Protein AF-A0A0E2AU56-F1 (afdb_monomer)

Structure (mmCIF, N/CA/C/O backbone):
data_AF-A0A0E2AU56-F1
#
_entry.id   AF-A0A0E2AU56-F1
#
loop_
_atom_site.group_PDB
_atom_site.id
_atom_site.type_symbol
_atom_site.label_atom_id
_atom_site.label_alt_id
_atom_site.label_comp_id
_atom_site.label_asym_id
_atom_site.label_entity_id
_atom_site.label_seq_id
_atom_site.pdbx_PDB_ins_code
_atom_site.Cartn_x
_atom_site.Cartn_y
_atom_site.Cartn_z
_atom_site.occupancy
_atom_site.B_iso_or_equiv
_atom_site.auth_seq_id
_atom_site.auth_comp_id
_atom_site.auth_asym_id
_atom_site.auth_atom_id
_atom_site.pdbx_PDB_model_num
ATOM 1 N N . MET A 1 1 ? -3.855 51.308 21.428 1.00 51.72 1 MET A N 1
ATOM 2 C CA . MET A 1 1 ? -4.447 49.998 21.765 1.00 51.72 1 MET A CA 1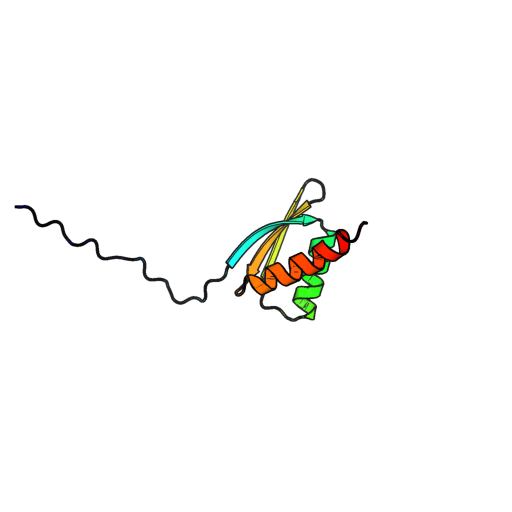
ATOM 3 C C . MET A 1 1 ? -5.223 49.528 20.552 1.00 51.72 1 MET A C 1
ATOM 5 O O . MET A 1 1 ? -6.157 50.208 20.160 1.00 51.72 1 MET A O 1
ATOM 9 N N . ALA A 1 2 ? -4.776 48.456 19.903 1.00 47.19 2 ALA A N 1
ATOM 10 C CA . ALA A 1 2 ? -5.514 47.816 18.820 1.00 47.19 2 ALA A CA 1
ATOM 11 C C . ALA A 1 2 ? -5.675 46.349 19.217 1.00 47.19 2 ALA A C 1
ATOM 13 O O . ALA A 1 2 ? -4.707 45.587 19.197 1.00 47.19 2 ALA A O 1
ATOM 14 N N . GLU A 1 3 ? -6.874 45.995 19.669 1.00 53.25 3 GLU A N 1
ATOM 15 C CA . GLU A 1 3 ? -7.252 44.613 19.939 1.00 53.25 3 GLU A CA 1
ATOM 16 C C . GLU A 1 3 ? -7.276 43.865 18.605 1.00 53.25 3 GLU A C 1
ATOM 18 O O . GLU A 1 3 ? -8.079 44.146 17.716 1.00 53.25 3 GLU A O 1
ATOM 23 N N . ARG A 1 4 ? -6.325 42.946 18.430 1.00 64.12 4 ARG A N 1
ATOM 24 C CA . ARG A 1 4 ? -6.343 41.998 17.317 1.00 64.12 4 ARG A CA 1
ATOM 25 C C . ARG A 1 4 ? -7.453 40.979 17.594 1.00 64.12 4 ARG A C 1
ATOM 27 O O . ARG A 1 4 ? -7.505 40.471 18.715 1.00 64.12 4 ARG A O 1
ATOM 34 N N . PRO A 1 5 ? -8.311 40.642 16.618 1.00 56.03 5 PRO A N 1
ATOM 35 C CA . PRO A 1 5 ? -9.315 39.608 16.825 1.00 56.03 5 PRO A CA 1
ATOM 36 C C . PRO A 1 5 ? -8.627 38.261 17.104 1.00 56.03 5 PRO A C 1
ATOM 38 O O . PRO A 1 5 ? -7.573 37.983 16.514 1.00 56.03 5 PRO A O 1
ATOM 41 N N . PRO A 1 6 ? -9.194 37.401 17.972 1.00 60.19 6 PRO A N 1
ATOM 42 C CA . PRO A 1 6 ? -8.705 36.042 18.107 1.00 60.19 6 PRO A CA 1
ATOM 43 C C . PRO A 1 6 ? -8.982 35.339 16.779 1.00 60.19 6 PRO A C 1
ATOM 45 O O . PRO A 1 6 ? -10.136 35.186 16.380 1.00 60.19 6 PRO A O 1
ATOM 48 N N . TYR A 1 7 ? -7.930 34.925 16.074 1.00 56.84 7 TYR A N 1
ATOM 49 C CA . TYR A 1 7 ? -8.049 34.033 14.924 1.00 56.84 7 TYR A CA 1
ATOM 50 C C . TYR A 1 7 ? -8.527 32.660 15.414 1.00 56.84 7 TYR A C 1
ATOM 52 O O . TYR A 1 7 ? -7.768 31.707 15.574 1.00 56.84 7 TYR A O 1
ATOM 60 N N . GLY A 1 8 ? -9.824 32.576 15.688 1.00 59.94 8 GLY A N 1
ATOM 61 C CA . GLY A 1 8 ? -10.566 31.339 15.712 1.00 59.94 8 GLY A CA 1
ATOM 62 C C . GLY A 1 8 ? -10.841 30.935 14.276 1.00 59.94 8 GLY A C 1
ATOM 63 O O . GLY A 1 8 ? -11.611 31.594 13.586 1.00 59.94 8 GLY A O 1
ATOM 64 N N . SER A 1 9 ? -10.199 29.858 13.836 1.00 53.88 9 SER A N 1
ATOM 65 C CA . SER A 1 9 ? -10.770 28.834 12.954 1.00 53.88 9 SER A CA 1
ATOM 66 C C . SER A 1 9 ? -9.718 27.750 12.751 1.00 53.88 9 SER A C 1
ATOM 68 O O . SER A 1 9 ? -8.982 27.744 11.768 1.00 53.88 9 SER A O 1
ATOM 70 N N . LYS A 1 10 ? -9.640 26.801 13.694 1.00 63.25 10 LYS A N 1
ATOM 71 C CA . LYS A 1 10 ? -9.119 25.474 13.348 1.00 63.25 10 LYS A CA 1
ATOM 72 C C . LYS A 1 10 ? -10.036 24.930 12.245 1.00 63.25 10 LYS A C 1
ATOM 74 O O . LYS A 1 10 ? -11.256 25.027 12.412 1.00 63.25 10 LYS A O 1
ATOM 79 N N . PRO A 1 11 ? -9.513 24.397 11.131 1.00 53.19 11 PRO A N 1
ATOM 80 C CA . PRO A 1 11 ? -10.367 23.840 10.097 1.00 53.19 11 PRO A CA 1
ATOM 81 C C . PRO A 1 11 ? -11.234 22.741 10.718 1.00 53.19 11 PRO A C 1
ATOM 83 O O . PRO A 1 11 ? -10.724 21.820 11.359 1.00 53.19 11 PRO A O 1
ATOM 86 N N . LYS A 1 12 ? -12.557 22.877 10.560 1.00 52.31 12 LYS A N 1
ATOM 87 C CA . LYS A 1 12 ? -13.537 21.820 10.824 1.00 52.31 12 LYS A CA 1
ATOM 88 C C . LYS A 1 12 ? -13.069 20.584 10.058 1.00 52.31 12 LYS A C 1
ATOM 90 O O . LYS A 1 12 ? -13.211 20.535 8.836 1.00 52.31 12 LYS A O 1
ATOM 95 N N . LYS A 1 13 ? -12.493 19.605 10.765 1.00 53.41 13 LYS A N 1
ATOM 96 C CA . LYS A 1 13 ? -12.368 18.239 10.259 1.00 53.41 13 LYS A CA 1
ATOM 97 C C . LYS A 1 13 ? -13.794 17.797 9.954 1.00 53.41 13 LYS A C 1
ATOM 99 O O . LYS A 1 13 ? -14.572 17.558 10.871 1.00 53.41 13 LYS A O 1
ATOM 104 N N . LYS A 1 14 ? -14.166 17.810 8.674 1.00 53.31 14 LYS A N 1
ATOM 105 C CA . LYS A 1 14 ? -15.372 17.132 8.214 1.00 53.31 14 LYS A CA 1
ATOM 106 C C . LYS A 1 14 ? -15.214 15.679 8.658 1.00 53.31 14 LYS A C 1
ATOM 108 O O . LYS A 1 14 ? -14.206 15.065 8.322 1.00 53.31 14 LYS A O 1
ATOM 113 N N . GLU A 1 15 ? -16.158 15.182 9.448 1.00 53.31 15 GLU A N 1
ATOM 114 C CA . GLU A 1 15 ? -16.274 13.783 9.873 1.00 53.31 15 GLU A CA 1
ATOM 115 C C . GLU A 1 15 ? -16.588 12.872 8.671 1.00 53.31 15 GLU A C 1
ATOM 117 O O . GLU A 1 15 ? -17.637 12.245 8.588 1.00 53.31 15 GLU A O 1
ATOM 122 N N . GLY A 1 16 ? -15.683 12.812 7.698 1.00 53.94 16 GLY A N 1
ATOM 123 C CA . GLY A 1 16 ? -15.455 11.587 6.948 1.00 53.94 16 GLY A CA 1
ATOM 124 C C . GLY A 1 16 ? -14.342 10.860 7.685 1.00 53.94 16 GLY A C 1
ATOM 125 O O . GLY A 1 16 ? -13.341 11.494 8.028 1.00 53.94 16 GLY A O 1
ATOM 126 N N . LYS A 1 17 ? -14.502 9.565 7.981 1.00 61.56 17 LYS A N 1
ATOM 127 C CA . LYS A 1 17 ? -13.372 8.729 8.423 1.00 61.56 17 LYS A CA 1
ATOM 128 C C . LYS A 1 17 ? -12.161 9.063 7.532 1.00 61.56 17 LYS A C 1
ATOM 130 O O . LYS A 1 17 ? -12.357 9.115 6.317 1.00 61.56 17 LYS A O 1
ATOM 135 N N . PRO A 1 18 ? -10.971 9.366 8.082 1.00 62.72 18 PRO A N 1
ATOM 136 C CA . PRO A 1 18 ? -9.822 9.694 7.251 1.00 62.72 18 PRO A CA 1
ATOM 137 C C . PRO A 1 18 ? -9.524 8.485 6.363 1.00 62.72 18 PRO A C 1
ATOM 139 O O . PRO A 1 18 ? -9.119 7.441 6.856 1.00 62.72 18 PRO A O 1
ATOM 142 N N . MET A 1 19 ? -9.808 8.611 5.068 1.00 76.31 19 MET A N 1
ATOM 143 C CA . MET A 1 19 ? -9.339 7.662 4.069 1.00 76.31 19 MET A CA 1
ATOM 144 C C . MET A 1 19 ? -7.917 8.093 3.740 1.00 76.31 19 MET A C 1
ATOM 146 O O . MET A 1 19 ? -7.679 9.226 3.312 1.00 76.31 19 MET A O 1
ATOM 150 N N . PHE A 1 20 ? -6.974 7.221 4.043 1.00 84.81 20 PHE A N 1
ATOM 151 C CA . PHE A 1 20 ? -5.587 7.371 3.664 1.00 84.81 20 PHE A CA 1
ATOM 152 C C . PHE A 1 20 ? -5.461 7.142 2.166 1.00 84.81 20 PHE A C 1
ATOM 154 O O . PHE A 1 20 ? -6.243 6.404 1.563 1.00 84.81 20 PHE A O 1
ATOM 161 N N . LYS A 1 21 ? -4.498 7.835 1.572 1.00 88.38 21 LYS A N 1
ATOM 162 C CA . LYS A 1 21 ? -4.257 7.814 0.142 1.00 88.38 21 LYS A CA 1
ATOM 163 C C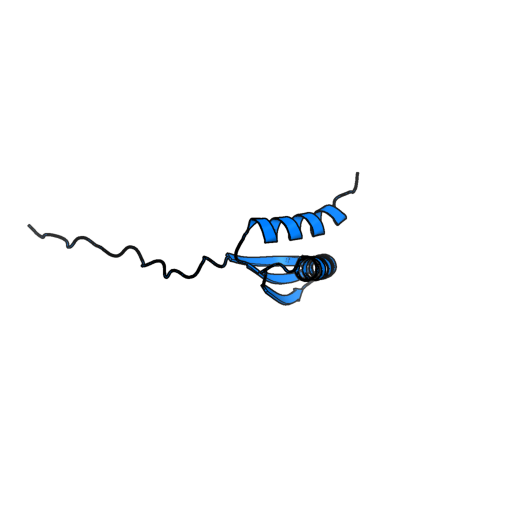 . LYS A 1 21 ? -2.755 7.832 -0.080 1.00 88.38 21 LYS A C 1
ATOM 165 O O . LYS A 1 21 ? -2.136 8.877 0.115 1.00 88.38 21 LYS A O 1
ATOM 170 N N . ASP A 1 22 ? -2.216 6.715 -0.544 1.00 87.56 22 ASP A N 1
ATOM 171 C CA . ASP A 1 22 ? -0.787 6.547 -0.793 1.00 87.56 22 ASP A CA 1
ATOM 172 C C . ASP A 1 22 ? -0.538 6.091 -2.228 1.00 87.56 22 ASP A C 1
ATOM 174 O O . ASP A 1 22 ? -1.288 5.293 -2.791 1.00 87.56 22 ASP A O 1
ATOM 178 N N . ILE A 1 23 ? 0.504 6.651 -2.846 1.00 89.38 23 ILE A N 1
ATOM 179 C CA . ILE A 1 23 ? 0.926 6.300 -4.206 1.00 89.38 23 ILE A CA 1
ATOM 180 C C . ILE A 1 23 ? 2.223 5.522 -4.086 1.00 89.38 23 ILE A C 1
ATOM 182 O O . ILE A 1 23 ? 3.224 6.075 -3.632 1.00 89.38 23 ILE A O 1
ATOM 186 N N . ILE A 1 24 ? 2.203 4.261 -4.499 1.00 87.38 24 ILE A N 1
ATOM 187 C CA . ILE A 1 24 ? 3.341 3.357 -4.355 1.00 87.38 24 ILE A CA 1
ATOM 188 C C . ILE A 1 24 ? 3.685 2.796 -5.733 1.00 87.38 24 ILE A C 1
ATOM 190 O O . ILE A 1 24 ? 2.808 2.398 -6.498 1.00 87.38 24 ILE A O 1
ATOM 194 N N . GLU A 1 25 ? 4.971 2.815 -6.068 1.00 89.56 25 GLU A N 1
ATOM 195 C CA . GLU A 1 25 ? 5.512 2.165 -7.262 1.00 89.56 25 GLU A CA 1
ATOM 196 C C . GLU A 1 25 ? 5.911 0.740 -6.892 1.00 89.56 25 GLU A C 1
ATOM 198 O O . GLU A 1 25 ? 6.793 0.544 -6.059 1.00 89.56 25 GLU A O 1
ATOM 203 N N . LEU A 1 26 ? 5.233 -0.245 -7.477 1.00 87.62 26 LEU A N 1
ATOM 204 C CA . LEU A 1 26 ? 5.438 -1.667 -7.200 1.00 87.62 26 LEU A CA 1
ATOM 205 C C . LEU A 1 26 ? 5.603 -2.432 -8.509 1.00 87.62 26 LEU A C 1
ATOM 207 O O . LEU A 1 26 ? 5.070 -2.024 -9.540 1.00 8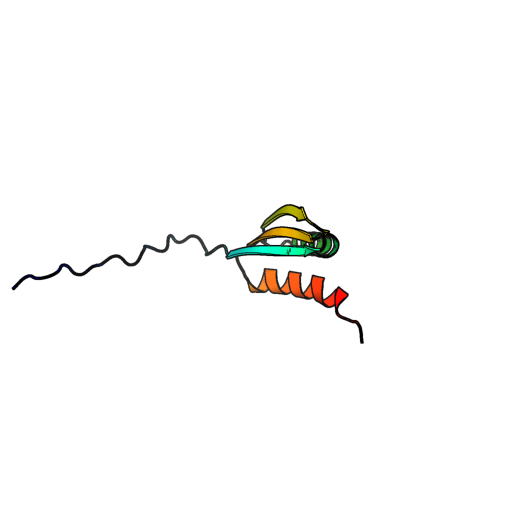7.62 26 LEU A O 1
ATOM 211 N N . ASP A 1 27 ? 6.320 -3.552 -8.482 1.00 87.88 27 ASP A N 1
ATOM 212 C CA . ASP A 1 27 ? 6.380 -4.438 -9.644 1.00 87.88 27 ASP A CA 1
ATOM 213 C C . ASP A 1 27 ? 4.980 -4.968 -9.981 1.00 87.88 27 ASP A C 1
ATOM 215 O O . ASP A 1 27 ? 4.162 -5.216 -9.089 1.00 87.88 27 ASP A O 1
ATOM 219 N N . LYS A 1 28 ? 4.702 -5.173 -11.273 1.00 85.75 28 LYS A N 1
ATOM 220 C CA . LYS A 1 28 ? 3.417 -5.715 -11.730 1.00 85.75 28 LYS A CA 1
ATOM 221 C C . LYS A 1 28 ? 3.036 -6.996 -10.979 1.00 85.75 28 LYS A C 1
ATOM 223 O O . LYS A 1 28 ? 1.860 -7.175 -10.680 1.00 85.75 28 LYS A O 1
ATOM 228 N N . GLN A 1 29 ? 3.995 -7.876 -10.685 1.00 86.69 29 GLN A N 1
ATOM 229 C CA . GLN A 1 29 ? 3.723 -9.133 -9.980 1.00 86.69 29 GLN A CA 1
ATOM 230 C C . GLN A 1 29 ? 3.272 -8.910 -8.536 1.00 86.69 29 GLN A C 1
ATOM 232 O O . GLN A 1 29 ? 2.345 -9.570 -8.072 1.00 86.69 29 GLN A O 1
ATOM 237 N N . VAL A 1 30 ? 3.894 -7.958 -7.840 1.00 86.44 30 VAL A N 1
ATOM 238 C CA . VAL A 1 30 ? 3.529 -7.603 -6.464 1.00 86.44 30 VAL A CA 1
ATOM 239 C C . VAL A 1 30 ? 2.135 -6.982 -6.439 1.00 86.44 30 VAL A C 1
ATOM 241 O O . VAL A 1 30 ? 1.327 -7.328 -5.584 1.00 86.44 30 VAL A O 1
ATOM 244 N N . VAL A 1 31 ? 1.816 -6.120 -7.409 1.00 86.81 31 VAL A N 1
ATOM 245 C CA . VAL A 1 31 ? 0.477 -5.525 -7.536 1.00 86.81 31 VAL A CA 1
ATOM 246 C C . VAL A 1 31 ? -0.599 -6.591 -7.732 1.00 86.81 31 VAL A C 1
ATOM 248 O O . VAL A 1 31 ? -1.619 -6.529 -7.055 1.00 86.81 31 VAL A O 1
ATOM 251 N N . ASP A 1 32 ? -0.365 -7.564 -8.617 1.00 88.12 32 ASP A N 1
ATOM 252 C CA . ASP A 1 32 ? -1.286 -8.681 -8.878 1.00 88.12 32 ASP A CA 1
ATOM 253 C C . ASP A 1 32 ? -1.603 -9.436 -7.571 1.00 88.12 32 ASP A C 1
ATOM 255 O O . ASP A 1 32 ? -2.764 -9.565 -7.190 1.00 88.12 32 ASP A O 1
ATOM 259 N N . ARG A 1 33 ? -0.563 -9.793 -6.799 1.00 88.25 33 ARG A N 1
ATOM 260 C CA . ARG A 1 33 ? -0.705 -10.462 -5.492 1.00 88.25 33 ARG A CA 1
ATOM 261 C C . ARG A 1 33 ? -1.461 -9.621 -4.467 1.00 88.25 33 ARG A C 1
ATOM 263 O O . ARG A 1 33 ? -2.279 -10.157 -3.723 1.00 88.25 33 ARG A O 1
ATOM 270 N N . ILE A 1 34 ? -1.195 -8.315 -4.410 1.00 88.31 34 ILE A N 1
ATOM 271 C CA . ILE A 1 34 ? -1.895 -7.408 -3.492 1.00 88.31 34 ILE A CA 1
ATOM 272 C C . ILE A 1 34 ? -3.385 -7.359 -3.839 1.00 88.31 34 ILE A C 1
ATOM 274 O O . ILE A 1 34 ? -4.208 -7.429 -2.930 1.00 88.31 34 ILE A O 1
ATOM 278 N N . VAL A 1 35 ? -3.741 -7.268 -5.126 1.00 87.25 35 VAL A N 1
ATOM 279 C CA . VAL A 1 35 ? -5.146 -7.283 -5.566 1.00 87.25 35 VAL A CA 1
ATOM 280 C C . VAL A 1 35 ? -5.820 -8.586 -5.158 1.00 87.25 35 VAL A C 1
ATOM 282 O O . VAL A 1 35 ? -6.886 -8.533 -4.545 1.00 87.25 35 VAL A O 1
ATOM 285 N N . ASP A 1 36 ? -5.193 -9.734 -5.429 1.00 89.69 36 ASP A N 1
ATOM 286 C CA . ASP A 1 36 ? -5.716 -11.038 -5.014 1.00 89.69 36 ASP A CA 1
ATOM 287 C C . ASP A 1 36 ? -5.960 -11.085 -3.502 1.00 89.69 36 ASP A C 1
ATOM 289 O O . ASP A 1 36 ? -7.062 -11.412 -3.071 1.00 89.69 36 ASP A O 1
ATOM 293 N N . LYS A 1 37 ? -4.997 -10.649 -2.679 1.00 88.06 37 LYS A N 1
ATOM 294 C CA . LYS A 1 37 ? -5.140 -10.638 -1.213 1.00 88.06 37 LYS A CA 1
ATOM 295 C C . LYS A 1 37 ? -6.214 -9.676 -0.719 1.00 88.06 37 LYS A C 1
ATOM 297 O O . LYS A 1 37 ? -6.955 -10.024 0.200 1.00 88.06 37 LYS A O 1
ATOM 302 N N . VAL A 1 38 ? -6.316 -8.483 -1.307 1.00 87.12 38 VAL A N 1
ATOM 303 C CA . VAL A 1 38 ? -7.359 -7.496 -0.981 1.00 87.12 38 VAL A CA 1
ATOM 304 C C . VAL A 1 38 ? -8.742 -8.066 -1.280 1.00 87.12 38 VAL A C 1
ATOM 306 O O . VAL A 1 38 ? -9.643 -7.934 -0.451 1.00 87.12 38 VAL A O 1
ATOM 309 N N . HIS A 1 39 ? -8.899 -8.731 -2.426 1.00 86.62 39 HIS A N 1
ATOM 310 C CA . HIS A 1 39 ? -10.147 -9.378 -2.817 1.00 86.62 39 HIS A CA 1
ATOM 311 C C . HIS A 1 39 ? -10.455 -10.618 -1.964 1.00 86.62 39 HIS A C 1
ATOM 313 O O . HIS A 1 39 ? -11.587 -10.765 -1.506 1.00 86.62 39 HIS A O 1
ATOM 319 N N . GLU A 1 40 ? -9.469 -11.478 -1.705 1.00 88.44 40 GLU A N 1
ATOM 320 C CA . GLU A 1 40 ? -9.616 -12.707 -0.916 1.00 88.44 40 GLU A CA 1
ATOM 321 C C . GLU A 1 40 ? -9.997 -12.405 0.538 1.00 88.44 40 GLU A C 1
ATOM 323 O O . GLU A 1 40 ? -10.928 -12.999 1.082 1.00 88.44 40 GLU A O 1
ATOM 328 N N . ASN A 1 41 ? -9.337 -11.418 1.148 1.00 85.75 41 ASN A N 1
ATOM 329 C CA . ASN A 1 41 ? -9.621 -10.981 2.516 1.00 85.75 41 ASN A CA 1
ATOM 330 C C . ASN A 1 41 ? -10.772 -9.962 2.591 1.00 85.75 41 ASN A C 1
ATOM 332 O O . ASN A 1 41 ? -11.103 -9.490 3.679 1.00 85.75 41 ASN A O 1
ATOM 336 N N . ASN A 1 42 ? -11.386 -9.622 1.449 1.00 85.75 42 ASN A N 1
ATOM 337 C CA . ASN A 1 42 ? -12.472 -8.651 1.311 1.00 85.75 42 ASN A CA 1
ATOM 338 C C . ASN A 1 42 ? -12.186 -7.336 2.070 1.00 85.75 42 ASN A C 1
ATOM 340 O O . ASN A 1 42 ? -13.016 -6.836 2.839 1.00 85.75 42 ASN A O 1
ATOM 344 N N . LEU A 1 43 ? -10.973 -6.808 1.888 1.00 85.06 43 LEU A N 1
ATOM 345 C CA . LEU A 1 43 ? -10.493 -5.614 2.577 1.00 85.06 43 LEU A CA 1
ATOM 346 C C . LEU A 1 43 ? -11.138 -4.356 1.988 1.00 85.06 43 LEU A C 1
ATOM 348 O O . LEU A 1 43 ? -11.316 -4.236 0.778 1.00 85.06 43 LEU A O 1
ATOM 352 N N . GLU A 1 44 ? -11.432 -3.368 2.836 1.00 86.69 44 GLU A N 1
ATOM 353 C CA . GLU A 1 44 ? -11.920 -2.047 2.409 1.00 86.69 44 GLU A CA 1
ATOM 354 C C . GLU A 1 44 ? -10.773 -1.170 1.857 1.00 86.69 44 GLU A C 1
ATOM 356 O O . GLU A 1 44 ? -10.514 -0.069 2.358 1.00 86.69 44 GLU A O 1
ATOM 361 N N . ILE A 1 45 ? -10.054 -1.684 0.855 1.00 87.19 45 ILE A N 1
ATOM 362 C CA . ILE A 1 45 ? -8.949 -1.017 0.159 1.00 87.19 45 ILE A CA 1
ATOM 363 C C . ILE A 1 45 ? -9.351 -0.848 -1.307 1.00 87.19 45 ILE A C 1
ATOM 365 O O . ILE A 1 45 ? -9.555 -1.819 -2.028 1.00 87.19 45 ILE A O 1
ATOM 369 N N . GLU A 1 46 ? -9.452 0.396 -1.756 1.00 88.12 46 GLU A N 1
ATOM 370 C CA . GLU A 1 46 ? -9.599 0.736 -3.165 1.00 88.12 46 GLU A CA 1
ATOM 371 C C . GLU A 1 46 ? -8.211 0.897 -3.794 1.00 88.12 46 GLU A C 1
ATOM 373 O O . GLU A 1 46 ? -7.327 1.555 -3.242 1.00 88.12 46 GLU A O 1
ATOM 378 N N . MET A 1 47 ? -8.012 0.292 -4.962 1.00 87.75 47 MET A N 1
ATOM 379 C CA . MET A 1 47 ? -6.746 0.318 -5.690 1.00 87.75 47 MET A CA 1
ATOM 380 C C . MET A 1 47 ? -6.975 0.872 -7.091 1.00 87.75 47 MET A C 1
ATOM 382 O O . MET A 1 47 ? -7.820 0.375 -7.831 1.00 87.75 47 MET A O 1
ATOM 386 N N . GLU A 1 48 ? -6.196 1.874 -7.479 1.00 89.50 48 GLU A N 1
ATOM 387 C CA . GLU A 1 48 ? -6.216 2.448 -8.821 1.00 89.50 48 GLU A CA 1
ATOM 388 C C . GLU A 1 48 ? -4.844 2.249 -9.473 1.00 89.50 48 GLU A C 1
ATOM 390 O O . GLU A 1 48 ? -3.839 2.837 -9.068 1.00 89.50 48 GLU A O 1
ATOM 395 N N . MET A 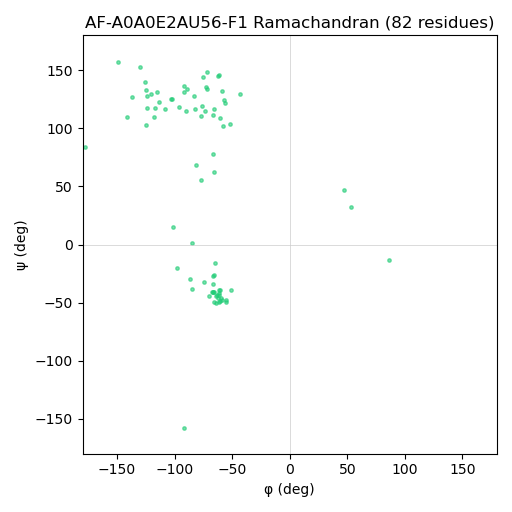1 49 ? -4.795 1.373 -10.479 1.00 86.44 49 MET A N 1
ATOM 396 C CA . MET A 1 49 ? -3.581 1.112 -11.249 1.00 86.4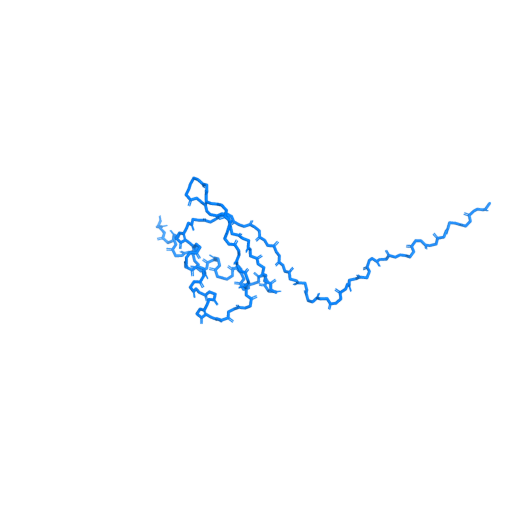4 49 MET A CA 1
ATOM 397 C C . MET A 1 49 ? -3.336 2.252 -12.236 1.00 86.44 49 MET A C 1
ATOM 399 O O . MET A 1 49 ? -4.145 2.529 -13.120 1.00 86.44 49 MET A O 1
ATOM 403 N N . GLY A 1 50 ? -2.201 2.912 -12.077 1.00 84.69 50 GLY A N 1
ATOM 404 C CA . GLY A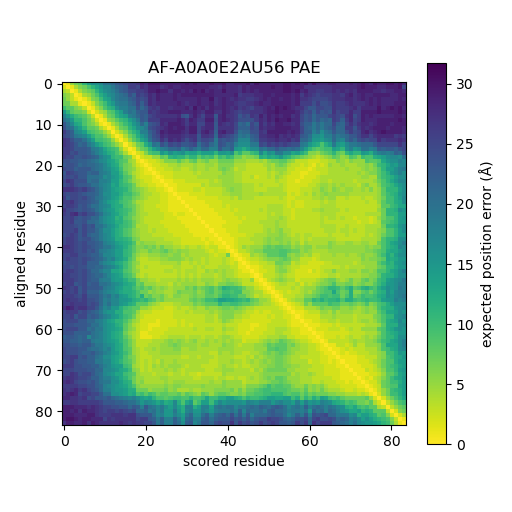 1 50 ? -1.705 3.955 -12.955 1.00 84.69 50 GLY A CA 1
ATOM 405 C C . GLY A 1 50 ? -0.796 3.421 -14.060 1.00 84.69 50 GLY A C 1
ATOM 406 O O . GLY A 1 50 ? -0.828 2.256 -14.452 1.00 84.69 50 GLY A O 1
ATOM 407 N N . VAL A 1 51 ? 0.031 4.319 -14.594 1.00 81.69 51 VAL A N 1
ATOM 408 C CA . VAL A 1 51 ? 0.914 4.027 -15.729 1.00 81.69 51 VAL A CA 1
ATOM 409 C C . VAL A 1 51 ? 2.069 3.124 -15.297 1.00 81.69 51 VAL A C 1
ATOM 411 O O . VAL A 1 51 ? 2.717 3.375 -14.279 1.00 81.69 51 VAL A O 1
ATOM 414 N N . VAL A 1 52 ? 2.351 2.108 -16.115 1.00 84.31 52 VAL A N 1
ATOM 415 C CA . VAL A 1 52 ? 3.526 1.240 -15.978 1.00 84.31 52 VAL A CA 1
ATOM 416 C C . VAL A 1 52 ? 4.727 1.911 -16.634 1.00 84.31 52 VAL A C 1
ATOM 418 O O . VAL A 1 52 ? 4.658 2.307 -17.800 1.00 84.31 52 VAL A O 1
ATOM 421 N N . LYS A 1 53 ? 5.832 2.035 -15.903 1.00 83.38 53 LYS A N 1
ATOM 422 C CA . LYS A 1 53 ? 7.077 2.624 -16.387 1.00 83.38 53 LYS A CA 1
ATOM 423 C C . LYS A 1 53 ? 8.259 1.775 -15.927 1.00 83.38 53 LYS A C 1
ATOM 425 O O . LYS A 1 53 ? 8.360 1.461 -14.749 1.00 83.38 53 LYS A O 1
ATOM 430 N N . ASP A 1 54 ? 9.118 1.375 -16.864 1.00 81.94 54 ASP A N 1
ATOM 431 C CA . ASP A 1 54 ? 10.312 0.557 -16.583 1.00 81.94 54 ASP A CA 1
ATOM 432 C C . ASP A 1 54 ? 10.016 -0.747 -15.798 1.00 81.94 54 ASP A C 1
ATOM 434 O O . ASP A 1 54 ? 10.824 -1.205 -15.000 1.00 81.94 54 ASP A O 1
ATOM 438 N N . GLY A 1 55 ? 8.838 -1.351 -16.014 1.00 79.88 55 GLY A N 1
ATOM 439 C CA . GLY A 1 55 ? 8.390 -2.568 -15.314 1.00 79.88 55 GLY A CA 1
ATOM 440 C C . GLY A 1 55 ? 7.694 -2.320 -13.970 1.00 79.88 55 GLY A C 1
ATOM 441 O O . GLY A 1 55 ? 6.980 -3.193 -13.485 1.00 79.88 55 GLY A O 1
ATOM 442 N N . MET A 1 56 ? 7.798 -1.107 -13.423 1.00 84.12 56 MET A N 1
ATOM 443 C CA . MET A 1 56 ? 7.111 -0.698 -12.200 1.00 84.12 56 MET A CA 1
ATOM 444 C C . MET A 1 56 ? 5.758 -0.061 -12.516 1.00 84.12 56 MET A C 1
ATOM 446 O O . MET A 1 56 ? 5.618 0.755 -13.428 1.00 84.12 56 MET A O 1
ATOM 450 N N . VAL A 1 57 ? 4.741 -0.423 -11.749 1.00 87.69 57 VAL A N 1
ATOM 451 C CA . VAL A 1 57 ? 3.380 0.098 -11.845 1.00 87.69 57 VAL A CA 1
ATOM 452 C C . VAL A 1 57 ? 3.159 1.088 -10.710 1.00 87.69 57 VAL A C 1
ATOM 454 O O . VAL A 1 57 ? 3.327 0.752 -9.539 1.00 87.69 57 VAL A O 1
ATOM 457 N N . LYS A 1 58 ? 2.741 2.312 -11.043 1.00 89.44 58 LYS A N 1
ATOM 458 C CA . LYS A 1 58 ? 2.222 3.248 -10.040 1.00 89.44 58 LYS A CA 1
ATOM 459 C C . LYS A 1 58 ? 0.842 2.800 -9.622 1.00 89.44 58 LYS A C 1
ATOM 461 O O . LYS A 1 58 ? -0.062 2.861 -10.443 1.00 89.44 58 LYS A O 1
ATOM 466 N N . VAL A 1 59 ? 0.659 2.407 -8.373 1.00 89.31 59 VAL A N 1
ATOM 467 C CA . VAL A 1 59 ? -0.661 2.079 -7.840 1.00 89.31 59 VAL A CA 1
ATOM 468 C C . VAL A 1 59 ? -1.021 3.072 -6.759 1.00 89.31 59 VAL A C 1
ATOM 470 O O . VAL A 1 59 ? -0.229 3.391 -5.871 1.00 89.31 59 VAL A O 1
ATOM 473 N N . LEU A 1 60 ? -2.232 3.592 -6.876 1.00 90.88 60 LEU A N 1
ATOM 474 C CA . LEU A 1 60 ? -2.828 4.457 -5.894 1.00 90.88 60 LEU A CA 1
ATOM 475 C C . LEU A 1 60 ? -3.710 3.622 -4.970 1.00 90.88 60 LEU A C 1
ATOM 477 O O . LEU A 1 60 ? -4.695 3.038 -5.408 1.00 90.88 60 LEU A O 1
ATOM 481 N N . PHE A 1 61 ? -3.367 3.604 -3.690 1.00 89.12 61 PHE A N 1
ATOM 482 C CA . PHE A 1 61 ? -4.110 2.902 -2.658 1.00 89.12 61 PHE A CA 1
ATOM 483 C C . PHE A 1 61 ? -4.938 3.893 -1.853 1.00 89.12 61 PHE A C 1
ATOM 485 O O . PHE A 1 61 ? -4.400 4.851 -1.299 1.00 89.12 61 PHE A O 1
ATOM 492 N N . LEU A 1 62 ? -6.242 3.651 -1.770 1.00 89.50 62 LEU A N 1
ATOM 493 C CA . LEU A 1 62 ? -7.166 4.342 -0.883 1.00 89.50 62 LEU A CA 1
ATOM 494 C C . LEU A 1 62 ? -7.676 3.348 0.150 1.00 89.50 62 LEU A C 1
ATOM 496 O O . LEU A 1 62 ? -8.257 2.326 -0.190 1.00 89.50 62 LEU A O 1
ATOM 500 N N . TYR A 1 63 ? -7.477 3.638 1.425 1.00 88.25 63 TYR A N 1
ATOM 501 C CA . TYR A 1 63 ? -7.828 2.707 2.493 1.00 88.25 63 TYR A CA 1
ATOM 502 C C . TYR A 1 63 ? -8.223 3.455 3.755 1.00 88.25 63 TYR A C 1
ATOM 504 O O . TYR A 1 63 ? -7.854 4.609 3.969 1.00 88.25 63 TYR A O 1
ATOM 512 N N . LYS A 1 64 ? -9.000 2.801 4.615 1.00 84.94 64 LYS A N 1
ATOM 513 C CA . LYS A 1 64 ? -9.393 3.370 5.914 1.00 84.94 64 LYS A CA 1
ATOM 514 C C . LYS A 1 64 ? -8.368 3.085 7.009 1.00 84.94 64 LYS A C 1
ATOM 516 O O . LYS A 1 64 ? -8.215 3.914 7.900 1.00 84.94 64 LYS A O 1
ATOM 521 N N . ASP A 1 65 ? -7.652 1.964 6.898 1.00 84.25 65 ASP A N 1
ATOM 522 C CA . ASP A 1 65 ? -6.698 1.491 7.902 1.00 84.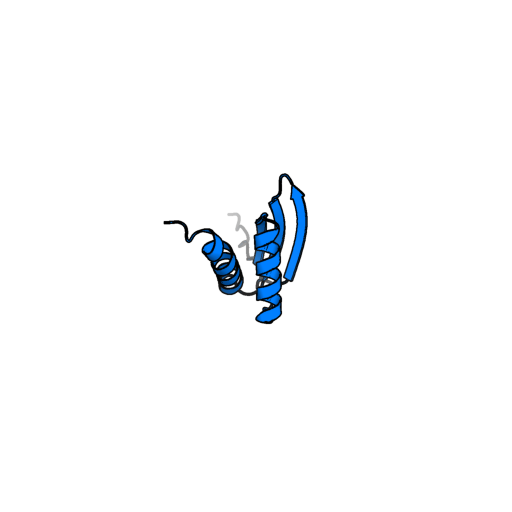25 65 ASP A CA 1
ATOM 523 C C . ASP A 1 65 ? -5.291 1.278 7.316 1.00 84.25 65 ASP A C 1
ATOM 525 O O . ASP A 1 65 ? -5.118 0.432 6.434 1.00 84.25 65 ASP A O 1
ATOM 529 N N . PRO A 1 66 ? -4.271 2.025 7.783 1.00 82.44 66 PRO A N 1
ATOM 530 C CA . PRO A 1 66 ? -2.897 1.908 7.292 1.00 82.44 66 PRO A CA 1
ATOM 531 C C . PRO A 1 66 ? -2.242 0.582 7.634 1.00 82.44 66 PRO A C 1
ATOM 533 O O . PRO A 1 66 ? -1.375 0.132 6.889 1.00 82.44 66 PRO A O 1
ATOM 536 N N . GLU A 1 67 ? -2.669 -0.057 8.719 1.00 85.12 67 GLU A N 1
ATOM 537 C CA . GLU A 1 67 ? -2.172 -1.375 9.102 1.00 85.12 67 GLU A CA 1
ATOM 538 C C . GLU A 1 67 ? -2.599 -2.447 8.093 1.00 85.12 67 GLU A C 1
ATOM 540 O O . GLU A 1 67 ? -1.806 -3.334 7.795 1.00 85.12 67 GLU A O 1
ATOM 545 N N . LEU A 1 68 ? -3.791 -2.329 7.488 1.00 85.44 68 LEU A N 1
ATOM 546 C CA . LEU A 1 68 ? -4.242 -3.266 6.454 1.00 85.44 68 LEU A CA 1
ATOM 547 C C . LEU A 1 68 ? -3.380 -3.162 5.200 1.00 85.44 68 LEU A C 1
ATOM 549 O O . LEU A 1 68 ? -2.883 -4.178 4.720 1.00 85.44 68 LEU A O 1
ATOM 553 N N . LEU A 1 69 ? -3.162 -1.943 4.690 1.00 84.25 69 LEU A N 1
ATOM 554 C CA . LEU A 1 69 ? -2.325 -1.773 3.505 1.00 84.25 69 LEU A CA 1
ATOM 555 C C . LEU A 1 69 ? -0.891 -2.242 3.779 1.00 84.25 69 LEU A C 1
ATOM 557 O O . LEU A 1 69 ? -0.333 -2.982 2.973 1.00 84.25 69 LEU A O 1
ATOM 561 N N . GLN A 1 70 ? -0.305 -1.849 4.915 1.00 81.81 70 GLN A N 1
ATOM 562 C CA . GLN A 1 70 ? 1.041 -2.295 5.274 1.00 81.81 70 GLN A CA 1
ATOM 563 C C . GLN A 1 70 ? 1.118 -3.811 5.423 1.00 81.81 70 GLN A C 1
ATOM 565 O O . GLN A 1 70 ? 2.098 -4.392 4.976 1.00 81.81 70 GLN A O 1
ATOM 570 N N . SER A 1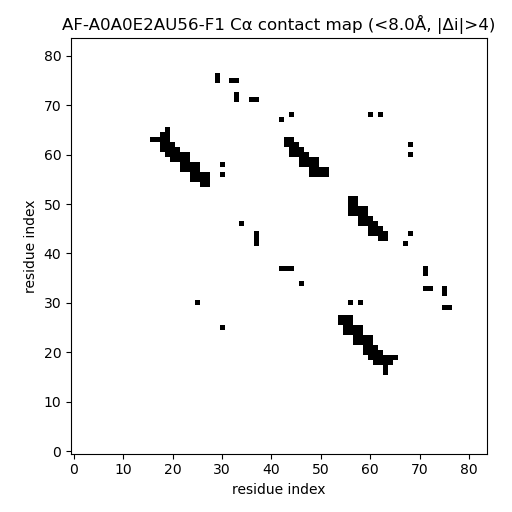 71 ? 0.098 -4.454 5.995 1.00 85.69 71 SER A N 1
ATOM 571 C CA . SER A 1 71 ? 0.054 -5.911 6.119 1.00 85.69 71 SER A CA 1
ATOM 572 C C . SER A 1 71 ? 0.063 -6.575 4.747 1.00 85.69 71 SER A C 1
ATOM 574 O O . SER A 1 71 ? 0.894 -7.442 4.509 1.00 85.69 71 SER A O 1
ATOM 576 N N . VAL A 1 72 ? -0.796 -6.140 3.818 1.00 85.00 72 VAL A N 1
ATOM 577 C CA . VAL A 1 72 ? -0.871 -6.750 2.481 1.00 85.00 72 VAL A CA 1
ATOM 578 C C . VAL A 1 72 ? 0.397 -6.487 1.669 1.00 85.00 72 VAL A C 1
ATOM 580 O O . VAL A 1 72 ? 0.890 -7.396 0.999 1.00 85.00 72 VAL A O 1
ATOM 583 N N . ILE A 1 73 ? 0.953 -5.271 1.738 1.00 83.31 73 ILE A N 1
ATOM 584 C CA . ILE A 1 73 ? 2.216 -4.939 1.066 1.00 83.31 73 ILE A CA 1
ATOM 585 C C . ILE A 1 73 ? 3.354 -5.757 1.660 1.00 83.31 73 ILE A C 1
ATOM 587 O O . ILE A 1 73 ? 4.075 -6.395 0.900 1.00 83.31 73 ILE A O 1
ATOM 591 N N . ASN A 1 74 ? 3.507 -5.786 2.986 1.00 82.06 74 ASN A N 1
ATOM 592 C CA . ASN A 1 74 ? 4.549 -6.587 3.614 1.00 82.06 74 ASN A CA 1
ATOM 593 C C . ASN A 1 74 ? 4.379 -8.050 3.244 1.00 82.06 74 ASN A C 1
ATOM 595 O O . ASN A 1 74 ? 5.341 -8.651 2.806 1.00 82.06 74 ASN A O 1
ATOM 599 N N . GLU A 1 75 ? 3.189 -8.630 3.336 1.00 79.81 75 GLU A N 1
ATOM 600 C CA . GLU A 1 75 ? 2.998 -10.036 2.981 1.00 79.81 75 GLU A CA 1
ATOM 601 C C . GLU A 1 75 ? 3.358 -10.302 1.510 1.00 79.81 75 GLU A C 1
ATOM 603 O O . GLU A 1 75 ? 4.004 -11.296 1.201 1.00 79.81 75 GLU A O 1
ATOM 608 N N . SER A 1 76 ? 3.013 -9.383 0.605 1.00 78.00 76 SER A N 1
ATOM 609 C CA . SER A 1 76 ? 3.299 -9.519 -0.831 1.00 78.00 76 SER A CA 1
ATOM 610 C C . SER A 1 76 ? 4.772 -9.287 -1.193 1.00 78.00 76 SER A C 1
ATOM 612 O O . SER A 1 76 ? 5.263 -9.900 -2.136 1.00 78.00 76 SER A O 1
ATOM 614 N N . VAL A 1 77 ? 5.475 -8.417 -0.460 1.00 71.62 77 VAL A N 1
ATOM 615 C CA . VAL A 1 77 ? 6.900 -8.097 -0.658 1.00 71.62 77 VAL A CA 1
ATOM 616 C C . VAL A 1 77 ? 7.804 -9.095 0.071 1.00 71.62 77 VAL A C 1
ATOM 618 O O . VAL A 1 77 ? 8.828 -9.499 -0.466 1.00 71.62 77 VAL A O 1
ATOM 621 N N . THR A 1 78 ? 7.435 -9.538 1.274 1.00 62.31 78 THR A N 1
ATOM 622 C CA . THR A 1 78 ? 8.242 -10.472 2.085 1.00 62.31 78 THR A CA 1
ATOM 623 C C . THR A 1 78 ? 8.339 -11.845 1.418 1.00 62.31 78 THR A C 1
ATOM 625 O O . THR A 1 78 ? 9.347 -12.521 1.578 1.00 62.31 78 THR A O 1
ATOM 628 N N . GLU A 1 79 ? 7.364 -12.223 0.584 1.00 56.75 79 GLU A N 1
ATOM 629 C CA . GLU A 1 79 ? 7.464 -13.407 -0.282 1.00 56.75 79 GLU A CA 1
ATOM 630 C C . GLU A 1 79 ? 8.566 -13.312 -1.359 1.00 56.75 79 GLU A C 1
ATOM 632 O O . GLU A 1 79 ? 8.933 -14.338 -1.924 1.00 56.75 79 GLU A O 1
ATOM 637 N N . GLU A 1 80 ? 9.108 -12.125 -1.662 1.00 52.00 80 GLU A N 1
ATOM 638 C CA . GLU A 1 80 ? 10.262 -11.960 -2.567 1.00 52.00 80 GLU A CA 1
ATOM 639 C C . GLU A 1 80 ? 11.608 -11.807 -1.838 1.00 52.00 80 GLU A C 1
ATOM 641 O O . GLU A 1 80 ? 12.653 -12.060 -2.435 1.00 52.00 80 GLU A O 1
ATOM 646 N N . TYR A 1 81 ? 11.608 -11.428 -0.555 1.00 49.28 81 TYR A N 1
ATOM 647 C CA . TYR A 1 81 ? 12.833 -11.161 0.215 1.00 49.28 81 TYR A CA 1
ATOM 648 C C . TYR A 1 81 ? 13.246 -12.298 1.167 1.00 49.28 81 TYR A C 1
ATOM 650 O O . TYR A 1 81 ? 14.123 -12.095 2.005 1.00 49.28 81 TYR A O 1
ATOM 658 N N . ASP A 1 82 ? 12.688 -13.503 1.016 1.00 46.91 82 ASP A N 1
ATOM 659 C CA . ASP A 1 82 ? 13.292 -14.731 1.554 1.00 46.91 82 ASP A CA 1
ATOM 660 C C . ASP A 1 82 ? 14.382 -15.220 0.581 1.00 46.91 82 ASP A C 1
ATOM 662 O O . ASP A 1 82 ? 14.243 -16.210 -0.138 1.00 46.91 82 ASP A O 1
ATOM 666 N N . LEU A 1 83 ? 15.470 -14.454 0.488 1.00 45.56 83 LEU A N 1
ATOM 667 C CA . LEU A 1 83 ? 16.728 -14.927 -0.084 1.00 45.56 83 LEU A CA 1
ATOM 668 C C . LEU A 1 83 ? 17.816 -14.812 1.003 1.00 45.56 83 LEU A C 1
ATOM 670 O O . LEU A 1 83 ? 17.905 -13.763 1.643 1.00 45.56 83 LEU A O 1
ATOM 674 N N . PRO A 1 84 ? 18.584 -15.894 1.245 1.00 51.69 84 PRO A N 1
ATOM 675 C CA . PRO A 1 84 ? 19.488 -16.072 2.390 1.00 51.69 84 PRO A CA 1
ATOM 676 C C . PRO A 1 84 ? 20.680 -15.109 2.446 1.00 51.69 84 PRO A C 1
ATOM 678 O O . PRO A 1 84 ? 21.101 -14.594 1.384 1.00 51.69 84 PRO A O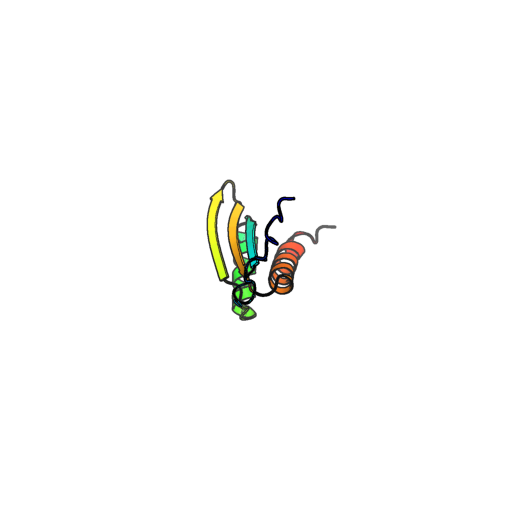 1
#

Solvent-accessible surface area (backbone atoms only — not comparable to full-atom values): 5214 Å² total; per-residue (Å²): 139,80,87,73,79,80,86,80,72,78,79,80,75,70,92,58,81,69,63,47,75,48,80,46,78,38,45,55,69,43,50,52,49,36,51,50,50,37,60,75,68,66,49,81,59,49,76,46,81,53,70,72,53,99,69,30,26,37,33,37,40,35,27,65,50,71,66,57,56,50,48,46,49,46,58,44,49,51,76,70,65,82,65,136

Foldseek 3Di:
DDDDDPPDDDDPPDPDQDWDKDKDWAAPQLVVQLVVVCVVVVFQKDKDWDDQDPRIITIIITHNDPVSVCVSSCVSVVVVPPDD

pLDDT: mean 76.56, std 14.63, range [45.56, 90.88]

Mean predicted aligned error: 11.74 Å

Sequence (84 aa):
MAERPPYGSKPKKKEGKPMFKDIIELDKQVVDRIVDKVHENNLEIEMEMGVVKDGMVKVLFLYKDPELLQSVINESVTEEYDLP

Radius of gyration: 19.4 Å; Cα contacts (8 Å, |Δi|>4): 88; chains: 1; bounding box: 36×66×38 Å

Nearest PDB structures (foldseek):
  3rrk-assembly1_A  TM=6.432E-01  e=1.954E-01  Meiothermus ruber DSM 1279
  1sc6-assembly1_C  TM=4.673E-01  e=1.322E-01  Escherichia coli
  3zzp-assembly1_A  TM=5.099E-01  e=4.266E-01  Thermus thermophilus
  5v74-assembly1_D9-2  TM=5.796E-01  e=2.815E+00  Haliangium ochraceum DSM 14365
  3ctr-assembly1_A  TM=4.446E-01  e=1.905E+00  Homo sapiens

Secondary structure (DSSP, 8-state):
---PPP--------SS---EEEEEEEEHHHHHHHHHHHHHTT-SEEEEEEEEETTEEEEEEEES-HHHHHHHHHHHHHTT----

Organism: NCBI:txid997883